Protein AF-A0A7W7YEV9-F1 (afdb_monomer_lite)

Secondary structure (DSSP, 8-state):
-----SGGGSSSSSSSSSSS---S------HHHHHHHHHHHHHHHHHHHHTT-HHHHHHHHHHHHHHHHHHHHH-TTSSHHHHHHHHHHHHHHHHHHHHHHHHHHHHHHTS------

Radius of gyration: 25.88 Å; chains: 1; bounding box: 64×67×53 Å

Organism: NCBI:txid48466

pLDDT: mean 80.02, std 21.82, range [35.22, 98.62]

Structure (mmCIF, N/CA/C/O backbone):
data_AF-A0A7W7YEV9-F1
#
_entry.id   AF-A0A7W7YEV9-F1
#
loop_
_atom_site.group_PDB
_atom_site.id
_atom_site.type_symbol
_atom_site.label_atom_id
_atom_site.label_alt_id
_atom_site.label_comp_id
_atom_site.label_asym_id
_atom_site.label_entity_id
_atom_site.label_seq_id
_atom_site.pdbx_PDB_ins_code
_atom_site.Cartn_x
_atom_site.Cartn_y
_atom_site.Cartn_z
_atom_site.occupancy
_atom_site.B_iso_or_equiv
_atom_site.auth_seq_id
_atom_site.auth_comp_id
_atom_site.auth_asym_id
_atom_site.auth_atom_id
_atom_site.pdbx_PDB_model_num
ATOM 1 N N . MET A 1 1 ? -33.730 60.436 -17.773 1.00 46.38 1 MET A N 1
ATOM 2 C CA . MET A 1 1 ? -32.393 60.682 -17.183 1.00 46.38 1 MET A CA 1
ATOM 3 C C . MET A 1 1 ? -32.359 60.128 -15.768 1.00 46.38 1 MET A C 1
ATOM 5 O O . MET A 1 1 ? -33.285 60.405 -15.024 1.00 46.38 1 MET A O 1
ATOM 9 N N . LYS A 1 2 ? -31.269 59.416 -15.439 1.00 44.00 2 LYS A N 1
ATOM 10 C CA . LYS A 1 2 ? -30.784 59.026 -14.098 1.00 44.00 2 LYS A CA 1
ATOM 11 C C . LYS A 1 2 ? -31.661 58.100 -13.247 1.00 44.00 2 LYS A C 1
ATOM 13 O O . LYS A 1 2 ? -32.576 58.557 -12.577 1.00 44.00 2 LYS A O 1
ATOM 18 N N . SER A 1 3 ? -31.238 56.836 -13.148 1.00 37.03 3 SER A N 1
ATOM 19 C CA . SER A 1 3 ? -30.839 56.211 -11.863 1.00 37.03 3 SER A CA 1
ATOM 20 C C . SER A 1 3 ? -30.374 54.753 -12.060 1.00 37.03 3 SER A C 1
ATOM 22 O O . SER A 1 3 ? -30.917 53.812 -11.499 1.00 37.03 3 SER A O 1
ATOM 24 N N . ALA A 1 4 ? -29.311 54.554 -12.848 1.00 46.56 4 ALA A N 1
ATOM 25 C CA . ALA A 1 4 ? -28.627 53.262 -13.011 1.00 46.56 4 ALA A CA 1
ATOM 26 C C . ALA A 1 4 ? -27.557 53.012 -11.919 1.00 46.56 4 ALA A C 1
ATOM 28 O O . ALA A 1 4 ? -26.471 52.516 -12.205 1.00 46.56 4 ALA A O 1
ATOM 29 N N . SER A 1 5 ? -27.824 53.392 -10.665 1.00 51.78 5 SER A N 1
ATOM 30 C CA . SER A 1 5 ? -26.798 53.388 -9.601 1.00 51.78 5 SER A CA 1
ATOM 31 C C . SER A 1 5 ? -27.249 52.764 -8.279 1.00 51.78 5 SER A C 1
ATOM 33 O O . SER A 1 5 ? -26.655 53.046 -7.248 1.00 51.78 5 SER A O 1
ATOM 35 N N . ILE A 1 6 ? -28.272 51.903 -8.293 1.00 47.62 6 ILE A N 1
ATOM 36 C CA . ILE A 1 6 ? -28.733 51.191 -7.080 1.00 47.62 6 ILE A CA 1
ATOM 37 C C . ILE A 1 6 ? -28.351 49.700 -7.102 1.00 47.62 6 ILE A C 1
ATOM 39 O O . ILE A 1 6 ? -28.293 49.060 -6.059 1.00 47.62 6 ILE A O 1
ATOM 43 N N . VAL A 1 7 ? -27.991 49.141 -8.262 1.00 42.34 7 VAL A N 1
ATOM 44 C CA . VAL A 1 7 ? -27.696 47.697 -8.370 1.00 42.34 7 VAL A CA 1
ATOM 45 C C . VAL A 1 7 ? -26.301 47.337 -7.834 1.00 42.34 7 VAL A C 1
ATOM 47 O O . VAL A 1 7 ? -26.094 46.234 -7.341 1.00 42.34 7 VAL A O 1
ATOM 50 N N . HIS A 1 8 ? -25.351 48.277 -7.837 1.00 35.22 8 HIS A N 1
ATOM 51 C CA . HIS A 1 8 ? -23.978 48.002 -7.390 1.00 35.22 8 HIS A CA 1
ATOM 52 C C . HIS A 1 8 ? -23.797 48.007 -5.864 1.00 35.22 8 HIS A C 1
ATOM 54 O O . HIS A 1 8 ? -22.811 47.469 -5.373 1.00 35.22 8 HIS A O 1
ATOM 60 N N . ALA A 1 9 ? -24.737 48.572 -5.099 1.00 43.47 9 ALA A N 1
ATOM 61 C CA . ALA A 1 9 ? -24.610 48.674 -3.642 1.00 43.47 9 ALA A CA 1
ATOM 62 C C . ALA A 1 9 ? -25.091 47.421 -2.883 1.00 43.47 9 ALA A C 1
ATOM 64 O O . ALA A 1 9 ? -24.889 47.330 -1.675 1.00 43.47 9 ALA A O 1
ATOM 65 N N . LEU A 1 10 ? -25.702 46.449 -3.569 1.00 40.28 10 LEU A N 1
ATOM 66 C CA . LEU A 1 10 ? -26.170 45.201 -2.950 1.00 40.28 10 LEU A CA 1
ATOM 67 C C . LEU A 1 10 ? -25.175 44.040 -3.064 1.00 40.28 10 LEU A C 1
ATOM 69 O O . LEU A 1 10 ? -25.315 43.055 -2.345 1.00 40.28 10 LEU A O 1
ATOM 73 N N . ILE A 1 11 ? -24.143 44.153 -3.905 1.00 47.59 11 ILE A N 1
ATOM 74 C CA . ILE A 1 11 ? -23.163 43.068 -4.079 1.00 47.59 11 ILE A CA 1
ATOM 75 C C . ILE A 1 11 ? -22.110 43.073 -2.956 1.00 47.59 11 ILE A C 1
ATOM 77 O O . ILE A 1 11 ? -21.559 42.028 -2.619 1.00 47.59 11 ILE A O 1
ATOM 81 N N . THR A 1 12 ? -21.884 44.204 -2.284 1.00 46.03 12 THR A N 1
ATOM 82 C CA . THR A 1 12 ? -20.835 44.303 -1.253 1.00 46.03 12 THR A CA 1
ATOM 83 C C . THR A 1 12 ? -21.283 43.829 0.137 1.00 46.03 12 THR A C 1
ATOM 85 O O . THR A 1 12 ? -20.442 43.500 0.967 1.00 46.03 12 THR A O 1
ATOM 88 N N . ALA A 1 13 ? -22.590 43.722 0.406 1.00 42.53 13 ALA A N 1
ATOM 89 C CA . ALA A 1 13 ? -23.102 43.275 1.710 1.00 42.53 13 ALA A CA 1
ATOM 90 C C . ALA A 1 13 ? -23.306 41.750 1.822 1.00 42.53 13 ALA A C 1
ATOM 92 O O . ALA A 1 13 ? -23.533 41.244 2.916 1.00 42.53 13 ALA A O 1
ATOM 93 N N . ALA A 1 14 ? -23.181 41.000 0.721 1.00 45.28 14 ALA A N 1
ATOM 94 C CA . ALA A 1 14 ? -23.219 39.534 0.748 1.00 45.28 14 ALA A CA 1
ATOM 95 C C . ALA A 1 14 ? -21.858 38.900 1.107 1.00 45.28 14 ALA A C 1
ATOM 97 O O . ALA A 1 14 ? -21.782 37.705 1.376 1.00 45.28 14 ALA A O 1
ATOM 98 N N . PHE A 1 15 ? -20.782 39.694 1.139 1.00 47.75 15 PHE A N 1
ATOM 99 C CA . PHE A 1 15 ? -19.419 39.203 1.361 1.00 47.75 15 PHE A CA 1
ATOM 100 C C . PHE A 1 15 ? -18.997 39.118 2.837 1.00 47.75 15 PHE A C 1
ATOM 102 O O . PHE A 1 15 ? -17.922 38.602 3.128 1.00 47.75 15 PHE A O 1
ATOM 109 N N . LEU A 1 16 ? -19.825 39.588 3.779 1.00 49.91 16 LEU A N 1
ATOM 110 C CA . LEU A 1 16 ? -19.448 39.707 5.195 1.00 49.91 16 LEU A CA 1
ATOM 111 C C . LEU A 1 16 ? -20.384 38.966 6.166 1.00 49.91 16 LEU A C 1
ATOM 113 O O . LEU A 1 16 ? -20.512 39.349 7.324 1.00 49.91 16 LEU A O 1
ATOM 117 N N . ALA A 1 17 ? -21.027 37.890 5.705 1.00 43.62 17 ALA A N 1
ATOM 118 C CA . ALA A 1 17 ? -21.828 36.997 6.552 1.00 43.62 17 ALA A CA 1
ATOM 119 C C . ALA A 1 17 ? -21.464 35.507 6.393 1.00 43.62 17 ALA A C 1
ATOM 121 O O . ALA A 1 17 ? -22.210 34.642 6.837 1.00 43.62 17 ALA A O 1
ATOM 122 N N . LEU A 1 18 ? -20.310 35.197 5.787 1.00 45.62 18 LEU A N 1
ATOM 123 C CA . LEU A 1 18 ? -19.820 33.823 5.612 1.00 45.62 18 LEU A CA 1
ATOM 124 C C . LEU A 1 18 ? -18.418 33.621 6.216 1.00 45.62 18 LEU A C 1
ATOM 126 O O . LEU A 1 18 ? -17.596 32.885 5.687 1.00 45.62 18 LEU A O 1
ATOM 130 N N . ALA A 1 19 ? -18.128 34.312 7.322 1.00 48.94 19 ALA A N 1
ATOM 131 C CA . ALA A 1 19 ? -16.888 34.151 8.093 1.00 48.94 19 ALA A CA 1
ATOM 132 C C . ALA A 1 19 ? -17.118 33.530 9.486 1.00 48.94 19 ALA A C 1
ATOM 134 O O . ALA A 1 19 ? -16.217 33.505 10.319 1.00 48.94 19 ALA A O 1
ATOM 135 N N . GLY A 1 20 ? -18.318 33.012 9.752 1.00 45.12 20 GLY A N 1
ATOM 136 C CA . GLY A 1 20 ? -18.632 32.257 10.960 1.00 45.12 20 GLY A CA 1
ATOM 137 C C . GLY A 1 20 ? -19.467 31.046 10.574 1.00 45.12 20 GLY A C 1
ATOM 138 O O . GLY A 1 20 ? -20.463 31.213 9.886 1.00 45.12 20 GLY A O 1
ATOM 139 N N . MET A 1 21 ? -19.063 29.854 11.020 1.00 52.59 21 MET A N 1
ATOM 140 C CA . MET A 1 21 ? -19.633 28.536 10.679 1.00 52.59 21 MET A CA 1
ATOM 141 C C . MET A 1 21 ? -19.077 27.884 9.399 1.00 52.59 21 MET A C 1
ATOM 143 O O . MET A 1 21 ? -19.799 27.527 8.477 1.00 52.59 21 MET A O 1
ATOM 147 N N . SER A 1 22 ? -17.775 27.603 9.381 1.00 44.69 22 SER A N 1
ATOM 148 C CA . SER A 1 22 ? -17.281 26.361 8.760 1.00 44.69 22 SER A CA 1
ATOM 149 C C . SER A 1 22 ? -16.593 25.507 9.818 1.00 44.69 22 SER A C 1
ATOM 151 O O . SER A 1 22 ? -15.427 25.158 9.720 1.00 44.69 22 SER A O 1
ATOM 153 N N . SER A 1 23 ? -17.357 25.188 10.861 1.00 54.34 23 SER A N 1
ATOM 154 C CA . SER A 1 23 ? -17.103 24.029 11.713 1.00 54.34 23 SER A CA 1
ATOM 155 C C . SER A 1 23 ? -18.239 23.046 11.470 1.00 54.34 23 SER A C 1
ATOM 157 O O . SER A 1 23 ? -19.162 22.960 12.272 1.00 54.34 23 SER A O 1
ATOM 159 N N . ALA A 1 24 ? -18.228 22.368 10.323 1.00 43.53 24 ALA A N 1
ATOM 160 C CA . ALA A 1 24 ? -19.105 21.228 10.090 1.00 43.53 24 ALA A CA 1
ATOM 161 C C . ALA A 1 24 ? -18.553 20.340 8.969 1.00 43.53 24 ALA A C 1
ATOM 163 O O . ALA A 1 24 ? -18.670 20.658 7.789 1.00 43.53 24 ALA A O 1
ATOM 164 N N . ASN A 1 25 ? -18.034 19.189 9.397 1.00 42.91 25 ASN A N 1
ATOM 165 C CA . ASN A 1 25 ? -17.896 17.962 8.624 1.00 42.91 25 ASN A CA 1
ATOM 166 C C . ASN A 1 25 ? -16.779 17.932 7.560 1.00 42.91 25 ASN A C 1
ATOM 168 O O . ASN A 1 25 ? -17.034 17.963 6.357 1.00 42.91 25 ASN A O 1
ATOM 172 N N . GLU A 1 26 ? -15.533 17.679 7.997 1.00 49.78 26 GLU A N 1
ATOM 173 C CA . GLU A 1 26 ? -14.724 16.713 7.232 1.00 49.78 26 GLU A CA 1
ATOM 174 C C . GLU A 1 26 ? -15.647 15.513 6.960 1.00 49.78 26 GLU A C 1
ATOM 176 O O . GLU A 1 26 ? -16.279 15.045 7.914 1.00 49.78 26 GLU A O 1
ATOM 181 N N . PRO A 1 27 ? -15.795 15.027 5.714 1.00 48.69 27 PRO A N 1
ATOM 182 C CA . PRO A 1 27 ? -16.525 13.795 5.487 1.00 48.69 27 PRO A CA 1
ATOM 183 C C . PRO A 1 27 ? -15.837 12.751 6.356 1.00 48.69 27 PRO A C 1
ATOM 185 O O . PRO A 1 27 ? -14.681 12.404 6.089 1.00 48.69 27 PRO A O 1
ATOM 188 N N . THR A 1 28 ? -16.503 12.306 7.423 1.00 53.00 28 THR A N 1
ATOM 189 C CA . THR A 1 28 ? -16.073 11.165 8.220 1.00 53.00 28 THR A CA 1
ATOM 190 C C . THR A 1 28 ? -15.992 10.017 7.232 1.00 53.00 28 THR A C 1
ATOM 192 O O . THR A 1 28 ? -17.000 9.454 6.813 1.00 53.00 28 THR A O 1
ATOM 195 N N . THR A 1 29 ? -14.792 9.797 6.695 1.00 65.88 29 THR A N 1
ATOM 196 C CA . THR A 1 29 ? -14.606 8.880 5.583 1.00 65.88 29 THR A CA 1
ATOM 197 C C . THR A 1 29 ? -14.749 7.513 6.213 1.00 65.88 29 THR A C 1
ATOM 199 O O . THR A 1 29 ? -13.863 7.082 6.951 1.00 65.88 29 THR A O 1
ATOM 202 N N . ASP A 1 30 ? -15.913 6.904 6.006 1.00 87.19 30 ASP A N 1
ATOM 203 C CA . ASP A 1 30 ? -16.255 5.590 6.527 1.00 87.19 30 ASP A CA 1
ATOM 204 C C . ASP A 1 30 ? -15.060 4.642 6.306 1.00 87.19 30 ASP A C 1
ATOM 206 O O . ASP A 1 30 ? -14.552 4.552 5.174 1.00 87.19 30 ASP A O 1
ATOM 210 N N . PRO A 1 31 ? -14.510 4.036 7.372 1.00 88.44 31 PRO A N 1
ATOM 211 C CA . PRO A 1 31 ? -13.263 3.286 7.291 1.00 88.44 31 PRO A CA 1
ATOM 212 C C . PRO A 1 31 ? -13.408 2.072 6.375 1.00 88.44 31 PRO A C 1
ATOM 214 O O . PRO A 1 31 ? -12.467 1.756 5.646 1.00 88.44 31 PRO A O 1
ATOM 217 N N . ASP A 1 32 ? -14.600 1.471 6.319 1.00 93.88 32 ASP A N 1
ATOM 218 C CA . ASP A 1 32 ? -14.936 0.398 5.390 1.00 93.88 32 ASP A CA 1
ATOM 219 C C . ASP A 1 32 ? -14.812 0.877 3.933 1.00 93.88 32 ASP A C 1
ATOM 221 O O . ASP A 1 32 ? -14.055 0.297 3.147 1.00 93.88 32 ASP A O 1
ATOM 225 N N . SER A 1 33 ? -15.444 1.999 3.571 1.00 92.94 33 SER A N 1
ATOM 226 C CA . SER A 1 33 ? -15.308 2.593 2.231 1.00 92.94 33 SER A CA 1
ATOM 227 C C . SER A 1 33 ? -13.857 2.956 1.874 1.00 92.94 33 SER A C 1
ATOM 229 O O . SER A 1 33 ? -13.397 2.703 0.754 1.00 92.94 33 SER A O 1
ATOM 231 N N . SER A 1 34 ? -13.100 3.493 2.836 1.00 93.56 34 SER A N 1
ATOM 232 C CA . SER A 1 34 ? -11.691 3.861 2.662 1.00 93.56 34 SER A CA 1
ATOM 233 C C . SER A 1 34 ? -10.821 2.626 2.437 1.00 93.56 34 SER A C 1
ATOM 235 O O . SER A 1 34 ? -9.941 2.625 1.571 1.00 93.56 34 SER A O 1
ATOM 237 N N . TYR A 1 35 ? -11.095 1.550 3.173 1.00 95.69 35 TYR A N 1
ATOM 238 C CA . TYR A 1 35 ? -10.392 0.281 3.060 1.00 95.69 35 TYR A CA 1
ATOM 239 C C . TYR A 1 35 ? -10.653 -0.400 1.717 1.00 95.69 35 TYR A C 1
ATOM 241 O O . TYR A 1 35 ? -9.715 -0.874 1.064 1.00 95.69 35 TYR A O 1
ATOM 249 N N . LEU A 1 36 ? -11.913 -0.416 1.272 1.00 96.56 36 LEU A N 1
ATOM 250 C CA . LEU A 1 36 ? -12.300 -0.945 -0.035 1.00 96.56 36 LEU A CA 1
ATOM 251 C C . LEU A 1 36 ? -11.636 -0.157 -1.164 1.00 96.56 36 LEU A C 1
ATOM 253 O O . LEU A 1 36 ? -11.039 -0.754 -2.062 1.00 96.56 36 LEU A O 1
ATOM 257 N N . ARG A 1 37 ? -11.648 1.179 -1.084 1.00 97.38 37 ARG A N 1
ATOM 258 C CA . ARG A 1 37 ? -10.987 2.047 -2.067 1.00 97.38 37 ARG A CA 1
ATOM 259 C C . ARG A 1 37 ? -9.484 1.796 -2.132 1.00 97.38 37 ARG A C 1
ATOM 261 O O . ARG A 1 37 ? -8.933 1.670 -3.223 1.00 97.38 37 ARG A O 1
ATOM 268 N N . ALA A 1 38 ? -8.821 1.678 -0.987 1.00 97.44 38 ALA A N 1
ATOM 269 C CA . ALA A 1 38 ? -7.406 1.330 -0.933 1.00 97.44 38 ALA A CA 1
ATOM 270 C C . ALA A 1 38 ? -7.130 -0.068 -1.510 1.00 97.44 38 ALA A C 1
ATOM 272 O O . ALA A 1 38 ? -6.113 -0.275 -2.164 1.00 97.44 38 ALA A O 1
ATOM 273 N N . GLY A 1 39 ? -8.045 -1.024 -1.322 1.00 97.50 39 GLY A N 1
ATOM 274 C CA . GLY A 1 39 ? -7.988 -2.325 -1.988 1.00 97.50 39 GLY A CA 1
ATOM 275 C C . GLY A 1 39 ? -8.071 -2.229 -3.506 1.00 97.50 39 GLY A C 1
ATOM 276 O O . GLY A 1 39 ? -7.229 -2.801 -4.187 1.00 97.50 39 GLY A O 1
ATOM 277 N N . ALA A 1 40 ? -9.025 -1.466 -4.033 1.00 98.44 40 ALA A N 1
ATOM 278 C CA . ALA A 1 40 ? -9.157 -1.260 -5.472 1.00 98.44 40 ALA A CA 1
ATOM 279 C C . ALA A 1 40 ? -7.916 -0.583 -6.078 1.00 98.44 40 ALA A C 1
ATOM 281 O O . ALA A 1 40 ? -7.446 -0.994 -7.137 1.00 98.44 40 ALA A O 1
ATOM 282 N N . LEU A 1 41 ? -7.354 0.412 -5.384 1.00 98.62 41 LEU A N 1
ATOM 283 C CA . LEU A 1 41 ? -6.108 1.072 -5.779 1.00 98.62 41 LEU A CA 1
ATOM 284 C C . LEU A 1 41 ? -4.922 0.105 -5.759 1.00 98.62 41 LEU A C 1
ATOM 286 O O . LEU A 1 41 ? -4.143 0.088 -6.706 1.00 98.62 41 LEU A O 1
ATOM 290 N N . PHE A 1 42 ? -4.810 -0.744 -4.735 1.00 98.44 42 PHE A N 1
ATOM 291 C CA . PHE A 1 42 ? -3.776 -1.777 -4.690 1.00 98.44 42 PHE A CA 1
ATOM 292 C C . PHE A 1 42 ? -3.870 -2.718 -5.900 1.00 98.44 42 PHE A C 1
ATOM 294 O O . PHE A 1 42 ? -2.888 -2.886 -6.618 1.00 98.44 42 PHE A O 1
ATOM 301 N N . GLU A 1 43 ? -5.056 -3.255 -6.193 1.00 98.50 43 GLU A N 1
ATOM 302 C CA . GLU A 1 43 ? -5.271 -4.138 -7.348 1.00 98.50 43 GLU A CA 1
ATOM 303 C C . GLU A 1 43 ? -5.007 -3.434 -8.689 1.00 98.50 43 GLU A C 1
ATOM 305 O O . GLU A 1 43 ? -4.425 -4.020 -9.604 1.00 98.50 43 GLU A O 1
ATOM 310 N N . ALA A 1 44 ? -5.391 -2.161 -8.823 1.00 98.50 44 ALA A N 1
ATOM 311 C CA . ALA A 1 44 ? -5.060 -1.353 -9.996 1.00 98.50 44 ALA A CA 1
ATOM 312 C C . ALA A 1 44 ? -3.542 -1.149 -10.140 1.00 98.50 44 ALA A C 1
ATOM 314 O O . ALA A 1 44 ? -3.017 -1.206 -11.254 1.00 98.50 44 ALA A O 1
ATOM 315 N N . GLY A 1 45 ? -2.838 -0.967 -9.020 1.00 97.94 45 GLY A N 1
ATOM 316 C CA . GLY A 1 45 ? -1.382 -0.917 -8.954 1.00 97.94 45 GLY A CA 1
ATOM 317 C C . GLY A 1 45 ? -0.745 -2.207 -9.460 1.00 97.94 45 GLY A C 1
ATOM 318 O O . GLY A 1 45 ? 0.040 -2.163 -10.402 1.00 97.94 45 GLY A O 1
ATOM 319 N N . ILE A 1 46 ? -1.153 -3.362 -8.926 1.00 98.31 46 ILE A N 1
ATOM 320 C CA . ILE 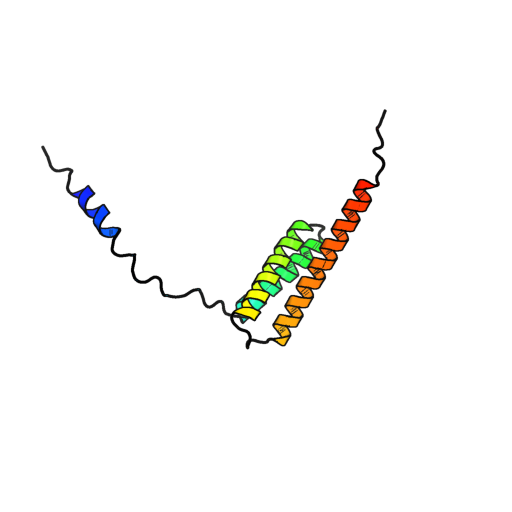A 1 46 ? -0.663 -4.683 -9.360 1.00 98.31 46 ILE A CA 1
ATOM 321 C C . ILE A 1 46 ? -0.913 -4.917 -10.855 1.00 98.31 46 ILE A C 1
ATOM 323 O O . ILE A 1 46 ? -0.015 -5.340 -11.582 1.00 98.31 46 ILE A O 1
ATOM 327 N N . LYS A 1 47 ? -2.104 -4.580 -11.360 1.00 98.19 47 LYS A N 1
ATOM 328 C CA . LYS A 1 47 ? -2.404 -4.674 -12.798 1.00 98.19 47 LYS A CA 1
ATOM 329 C C . LYS A 1 47 ? -1.496 -3.779 -13.641 1.00 98.19 47 LYS A C 1
ATOM 331 O O . LYS A 1 47 ? -1.117 -4.169 -14.742 1.00 98.19 47 LYS A O 1
ATOM 336 N N . ALA A 1 48 ? -1.155 -2.588 -13.153 1.00 97.50 48 ALA A N 1
ATOM 337 C CA . ALA A 1 48 ? -0.221 -1.699 -13.833 1.00 97.50 48 ALA A CA 1
ATOM 338 C C . ALA A 1 48 ? 1.212 -2.259 -13.833 1.00 97.50 48 ALA A C 1
ATOM 340 O O . ALA A 1 48 ? 1.861 -2.172 -14.873 1.00 97.50 48 ALA A O 1
ATOM 341 N N . VAL A 1 49 ? 1.659 -2.912 -12.748 1.00 95.69 49 VAL A N 1
ATOM 342 C CA . VAL A 1 49 ? 2.947 -3.638 -12.708 1.00 95.69 49 VAL A CA 1
ATOM 343 C C . VAL A 1 49 ? 2.997 -4.704 -13.797 1.00 95.69 49 VAL A C 1
ATOM 345 O O . VAL A 1 49 ? 3.912 -4.703 -14.613 1.00 95.69 49 VAL A O 1
ATOM 348 N N . HIS A 1 50 ? 1.984 -5.573 -13.869 1.00 95.88 50 HIS A N 1
ATOM 349 C CA . HIS A 1 50 ? 1.930 -6.632 -14.885 1.00 95.88 50 HIS A CA 1
ATOM 350 C C . HIS A 1 50 ? 1.865 -6.093 -16.320 1.00 95.88 50 HIS A C 1
ATOM 352 O O . HIS A 1 50 ? 2.269 -6.776 -17.254 1.00 95.88 50 HIS A O 1
ATOM 358 N N . ALA A 1 51 ? 1.366 -4.870 -16.500 1.00 96.56 51 ALA A N 1
ATOM 359 C CA . ALA A 1 51 ? 1.326 -4.191 -17.789 1.00 96.56 51 ALA A CA 1
ATOM 360 C C . ALA A 1 51 ? 2.595 -3.371 -18.098 1.00 96.56 51 ALA A C 1
ATOM 362 O O . ALA A 1 51 ? 2.588 -2.613 -19.065 1.00 96.56 51 ALA A O 1
ATOM 363 N N . GLY A 1 52 ? 3.640 -3.443 -17.265 1.00 94.12 52 GLY A N 1
ATOM 364 C CA . GLY A 1 52 ? 4.874 -2.662 -17.421 1.00 94.12 52 GLY A CA 1
ATOM 365 C C . GLY A 1 52 ? 4.717 -1.157 -17.161 1.00 94.12 52 GLY A C 1
ATOM 366 O O . GLY A 1 52 ? 5.652 -0.392 -17.370 1.00 94.12 52 GLY A O 1
ATOM 367 N N . ARG A 1 53 ? 3.553 -0.700 -16.685 1.00 95.56 53 ARG A N 1
ATOM 368 C CA . ARG A 1 53 ? 3.270 0.715 -16.391 1.00 95.56 53 ARG A CA 1
ATOM 369 C C . ARG A 1 53 ? 3.692 1.057 -14.964 1.00 95.56 53 ARG A C 1
ATOM 371 O O . ARG A 1 53 ? 2.846 1.283 -14.095 1.00 95.56 53 ARG A O 1
ATOM 378 N N . VAL A 1 54 ? 5.001 1.066 -14.725 1.00 94.38 54 VAL A N 1
ATOM 379 C CA . VAL A 1 54 ? 5.594 1.182 -13.381 1.00 94.38 54 VAL A CA 1
ATOM 380 C C . VAL A 1 54 ? 5.188 2.480 -12.672 1.00 94.38 54 VAL A C 1
ATOM 382 O O . VAL A 1 54 ? 4.736 2.427 -11.531 1.00 94.38 54 VAL A O 1
ATOM 385 N N . GLU A 1 55 ? 5.226 3.632 -13.344 1.00 94.31 55 GLU A N 1
ATOM 386 C CA . GLU A 1 55 ? 4.815 4.914 -12.743 1.00 94.31 55 GLU A CA 1
ATOM 387 C C . GLU A 1 55 ? 3.347 4.909 -12.290 1.00 94.31 55 GLU A C 1
ATOM 389 O O . GLU A 1 55 ? 3.017 5.313 -11.174 1.00 94.31 55 GLU A O 1
ATOM 394 N N . THR A 1 56 ? 2.453 4.374 -13.132 1.00 96.19 56 THR A N 1
ATOM 395 C CA . THR A 1 56 ? 1.032 4.216 -12.787 1.00 96.19 56 THR A CA 1
ATOM 396 C C . THR A 1 56 ? 0.854 3.268 -11.600 1.00 96.19 56 THR A C 1
ATOM 398 O O . THR A 1 56 ? -0.004 3.499 -10.745 1.00 96.19 56 THR A O 1
ATOM 401 N N . ALA A 1 57 ? 1.658 2.203 -11.527 1.00 97.62 57 ALA A N 1
ATOM 402 C CA . ALA A 1 57 ? 1.633 1.280 -10.403 1.00 97.62 57 ALA A CA 1
ATOM 403 C C . ALA A 1 57 ? 2.013 1.978 -9.093 1.00 97.62 57 ALA A C 1
ATOM 405 O O . ALA A 1 57 ? 1.273 1.873 -8.115 1.00 97.62 57 ALA A O 1
ATOM 406 N N . ILE A 1 58 ? 3.110 2.739 -9.091 1.00 97.25 58 ILE A N 1
ATOM 407 C CA . ILE A 1 58 ? 3.575 3.495 -7.921 1.00 97.25 58 ILE A CA 1
ATOM 408 C C . ILE A 1 58 ? 2.512 4.491 -7.468 1.00 97.25 58 ILE A C 1
ATOM 410 O O . ILE A 1 58 ? 2.178 4.505 -6.286 1.00 97.25 58 ILE A O 1
ATOM 414 N N . GLY A 1 59 ? 1.933 5.269 -8.389 1.00 97.50 59 GLY A N 1
ATOM 415 C CA . GLY A 1 59 ? 0.889 6.240 -8.054 1.00 97.50 59 GLY A CA 1
ATOM 416 C C . GLY A 1 59 ? -0.317 5.588 -7.371 1.00 97.50 59 GLY A C 1
ATOM 417 O O . GLY A 1 59 ? -0.747 6.024 -6.302 1.00 97.50 59 GLY A O 1
ATOM 418 N N . ASN A 1 60 ? -0.819 4.482 -7.925 1.00 98.12 60 ASN A N 1
ATOM 419 C CA . ASN A 1 60 ? -1.927 3.732 -7.329 1.00 98.12 60 ASN A CA 1
ATOM 420 C C . ASN A 1 60 ? -1.579 3.158 -5.944 1.00 98.12 60 ASN A C 1
ATOM 422 O O . ASN A 1 60 ? -2.377 3.257 -5.009 1.00 98.12 60 ASN A O 1
ATOM 426 N N . LEU A 1 61 ? -0.382 2.591 -5.785 1.00 98.50 61 LEU A N 1
ATOM 427 C CA . LEU A 1 61 ? 0.074 2.022 -4.516 1.00 98.50 61 LEU A CA 1
ATOM 428 C C . LEU A 1 61 ? 0.308 3.098 -3.444 1.00 98.50 61 LEU A C 1
ATOM 430 O O . LEU A 1 61 ? -0.038 2.884 -2.283 1.00 98.50 61 LEU A O 1
ATOM 434 N N . GLN A 1 62 ? 0.829 4.270 -3.812 1.00 98.50 62 GLN A N 1
ATOM 435 C CA . GLN A 1 62 ? 0.981 5.409 -2.902 1.00 98.50 62 GLN A CA 1
ATOM 436 C C . GLN A 1 62 ? -0.377 5.916 -2.409 1.00 98.50 62 GLN A C 1
ATOM 438 O O . GLN A 1 62 ? -0.551 6.104 -1.207 1.00 98.50 62 GLN A O 1
ATOM 443 N N . LEU A 1 63 ? -1.368 6.048 -3.295 1.00 98.06 63 LEU A N 1
ATOM 444 C CA . LEU A 1 63 ? -2.729 6.420 -2.896 1.00 98.06 63 LEU A CA 1
ATOM 445 C C . LEU A 1 63 ? -3.355 5.378 -1.955 1.00 98.06 63 LEU A C 1
ATOM 447 O O . LEU A 1 63 ? -3.983 5.742 -0.958 1.00 98.06 63 LEU A O 1
ATOM 451 N N . ALA A 1 64 ? -3.158 4.083 -2.229 1.00 98.38 64 ALA A N 1
ATOM 452 C CA . ALA A 1 64 ? -3.609 3.010 -1.342 1.00 98.38 64 ALA A CA 1
ATOM 453 C C . ALA A 1 64 ? -2.951 3.103 0.046 1.00 98.38 64 ALA A C 1
ATOM 455 O O . ALA A 1 64 ? -3.634 2.970 1.066 1.00 98.38 64 ALA A O 1
ATOM 456 N N . ARG A 1 65 ? -1.640 3.378 0.091 1.00 98.44 65 ARG A N 1
ATOM 457 C CA . ARG A 1 65 ? -0.875 3.579 1.328 1.00 98.44 65 ARG A CA 1
ATOM 458 C C . ARG A 1 65 ? -1.426 4.749 2.137 1.00 98.44 65 ARG A C 1
ATOM 460 O O . ARG A 1 65 ? -1.692 4.581 3.324 1.00 98.44 65 ARG A O 1
ATOM 467 N N . SER A 1 66 ? -1.648 5.901 1.504 1.00 97.56 66 SER A N 1
ATOM 468 C CA . SER A 1 66 ? -2.175 7.097 2.172 1.00 97.56 66 SER A CA 1
ATOM 469 C C . SER A 1 66 ? -3.551 6.857 2.792 1.00 97.56 66 SER A C 1
ATOM 471 O O . SER A 1 66 ? -3.800 7.295 3.913 1.00 97.56 66 SER A O 1
ATOM 473 N N . LEU A 1 67 ? -4.433 6.113 2.116 1.00 96.38 67 LEU A N 1
ATOM 474 C CA . LEU A 1 67 ? -5.736 5.742 2.678 1.00 96.38 67 LEU A CA 1
ATOM 475 C C . LEU A 1 67 ? -5.596 4.834 3.906 1.00 96.38 67 LEU A C 1
ATOM 477 O O . LEU A 1 67 ? -6.230 5.097 4.923 1.00 96.38 67 LEU A O 1
ATOM 481 N N . MET A 1 68 ? -4.740 3.809 3.853 1.00 96.94 68 MET A N 1
ATOM 482 C CA . MET A 1 68 ? -4.491 2.925 5.003 1.00 96.94 68 MET A CA 1
ATOM 483 C C . MET A 1 68 ? -3.889 3.674 6.194 1.00 96.94 68 MET A C 1
ATOM 485 O O . MET A 1 68 ? -4.293 3.452 7.334 1.00 96.94 68 MET A O 1
ATOM 489 N N . GLN A 1 69 ? -2.958 4.594 5.938 1.00 96.88 69 GLN A N 1
ATOM 490 C CA . GLN A 1 69 ? -2.384 5.452 6.973 1.00 96.88 69 GLN A CA 1
ATOM 491 C C . GLN A 1 69 ? -3.445 6.366 7.590 1.00 96.88 69 GLN A C 1
ATOM 493 O O . GLN A 1 69 ? -3.507 6.468 8.814 1.00 96.88 69 GLN A O 1
ATOM 498 N N . LYS A 1 70 ? -4.333 6.956 6.775 1.00 95.31 70 LYS A N 1
ATOM 499 C CA . LYS A 1 70 ? -5.453 7.764 7.275 1.00 95.31 70 LYS A CA 1
ATOM 500 C C . LYS A 1 70 ? -6.379 6.937 8.167 1.00 95.31 70 LYS A C 1
ATOM 502 O O . LYS A 1 70 ? -6.743 7.416 9.238 1.00 95.31 70 LYS A O 1
ATOM 507 N N . ILE A 1 71 ? -6.728 5.707 7.780 1.00 94.75 71 ILE A N 1
ATOM 508 C CA . ILE A 1 71 ? -7.547 4.807 8.614 1.00 94.75 71 ILE A CA 1
ATOM 509 C C . ILE A 1 71 ? -6.836 4.523 9.944 1.00 94.75 71 ILE A C 1
ATOM 511 O O . ILE A 1 71 ? -7.424 4.732 10.998 1.00 94.75 71 ILE A O 1
ATOM 515 N N . SER A 1 72 ? -5.556 4.136 9.903 1.00 95.44 72 SER A N 1
ATOM 516 C CA . SER A 1 72 ? -4.756 3.829 11.099 1.00 95.44 72 SER A CA 1
ATOM 517 C C . SER A 1 72 ? -4.670 5.006 12.085 1.00 95.44 72 SER A C 1
ATOM 519 O O . SER A 1 72 ? -4.759 4.815 13.294 1.00 95.44 72 SER A O 1
ATOM 521 N N . GLN A 1 73 ? -4.546 6.235 11.574 1.00 94.38 73 GLN A N 1
ATOM 522 C CA . GLN A 1 73 ? -4.413 7.444 12.394 1.00 94.38 73 GLN A CA 1
ATOM 523 C C . GLN A 1 73 ? -5.754 7.969 12.915 1.00 94.38 73 GLN A C 1
ATOM 525 O O . GLN A 1 73 ? -5.850 8.370 14.071 1.00 94.38 73 GLN A O 1
ATOM 530 N N . SER A 1 74 ? -6.783 7.997 12.066 1.00 92.62 74 SER A N 1
ATOM 531 C CA . SER A 1 74 ? -8.087 8.575 12.422 1.00 92.62 74 SER A CA 1
ATOM 532 C C . SER A 1 74 ? -8.992 7.599 13.169 1.00 92.62 74 SER A C 1
ATOM 534 O O . SER A 1 74 ? -9.869 8.027 13.914 1.00 92.62 74 SER A O 1
ATOM 536 N N . GLN A 1 75 ? -8.807 6.293 12.957 1.00 90.75 75 GLN A N 1
ATOM 537 C CA . GLN A 1 75 ? -9.710 5.241 13.423 1.00 90.75 75 GLN A CA 1
ATOM 538 C C . GLN A 1 75 ? -8.924 4.004 13.895 1.00 90.75 75 GLN A C 1
ATOM 540 O O . GLN A 1 75 ? -9.130 2.902 13.386 1.00 90.75 75 GLN A O 1
ATOM 545 N N . PRO A 1 76 ? -8.038 4.145 14.901 1.00 91.62 76 PRO A N 1
ATOM 546 C CA . PRO A 1 76 ? -7.119 3.080 15.318 1.00 91.62 76 PRO A CA 1
ATOM 547 C C . PRO A 1 76 ? -7.817 1.816 15.851 1.00 91.62 76 PRO A C 1
ATOM 549 O O . PRO A 1 76 ? -7.225 0.740 15.857 1.00 91.62 76 PRO A O 1
ATOM 552 N N . GLY A 1 77 ? -9.073 1.924 16.300 1.00 93.75 77 GLY A N 1
ATOM 553 C CA . GLY A 1 77 ? -9.873 0.782 16.758 1.00 93.75 77 GLY A CA 1
ATOM 554 C C . GLY A 1 77 ? -10.546 -0.012 15.634 1.00 93.75 77 GLY A C 1
ATOM 555 O O . GLY A 1 77 ? -11.027 -1.118 15.876 1.00 93.75 77 GLY A O 1
ATOM 556 N N . TRP A 1 78 ? -10.591 0.521 14.410 1.00 94.75 78 TRP A N 1
ATOM 557 C CA . TRP A 1 78 ? -11.228 -0.160 13.290 1.00 94.75 78 TRP A CA 1
ATOM 558 C C . TRP A 1 78 ? -10.268 -1.189 12.692 1.00 94.75 78 TRP A C 1
ATOM 560 O O . TRP A 1 78 ? -9.261 -0.843 12.078 1.00 94.75 78 TRP A O 1
ATOM 570 N N . GLN A 1 79 ? -10.581 -2.469 12.907 1.00 96.62 79 GLN A N 1
ATOM 571 C CA . GLN A 1 79 ? -9.912 -3.625 12.297 1.00 96.62 79 GLN A CA 1
ATOM 572 C C . GLN A 1 79 ? -8.369 -3.494 12.204 1.00 96.62 79 GLN A C 1
ATOM 574 O O . GLN A 1 79 ? -7.791 -3.688 11.127 1.00 96.62 79 GLN A O 1
ATOM 579 N N . PRO A 1 80 ? -7.664 -3.189 13.314 1.00 96.12 80 PRO A N 1
ATOM 580 C CA . PRO A 1 80 ? -6.263 -2.759 13.282 1.00 96.12 80 PRO A CA 1
ATOM 581 C C . PRO A 1 80 ? -5.321 -3.787 12.643 1.00 96.12 80 PRO A C 1
ATOM 583 O O . PRO A 1 80 ? -4.411 -3.420 11.902 1.00 96.12 80 PRO A O 1
ATOM 586 N N . ALA A 1 81 ? -5.569 -5.084 12.855 1.00 97.31 81 ALA A N 1
ATOM 587 C CA . ALA A 1 81 ? -4.785 -6.155 12.239 1.00 97.31 81 ALA A CA 1
ATOM 588 C C . ALA A 1 81 ? -4.927 -6.193 10.705 1.00 97.31 81 ALA A C 1
ATOM 590 O O . ALA A 1 81 ? -3.945 -6.415 9.997 1.00 97.31 81 ALA A O 1
ATOM 591 N N . LEU A 1 82 ? -6.130 -5.940 10.176 1.00 96.75 82 LEU A N 1
ATOM 592 C CA . LEU A 1 82 ? -6.382 -5.924 8.732 1.00 96.75 82 LEU A CA 1
ATOM 593 C C . LEU A 1 82 ? -5.772 -4.692 8.064 1.00 96.75 82 LEU A C 1
ATOM 595 O O . LEU A 1 82 ? -5.228 -4.803 6.962 1.00 96.75 82 LEU A O 1
ATOM 599 N N . VAL A 1 83 ? -5.831 -3.538 8.733 1.00 97.38 83 VAL A N 1
ATOM 600 C CA . VAL A 1 83 ? -5.168 -2.308 8.279 1.00 97.38 83 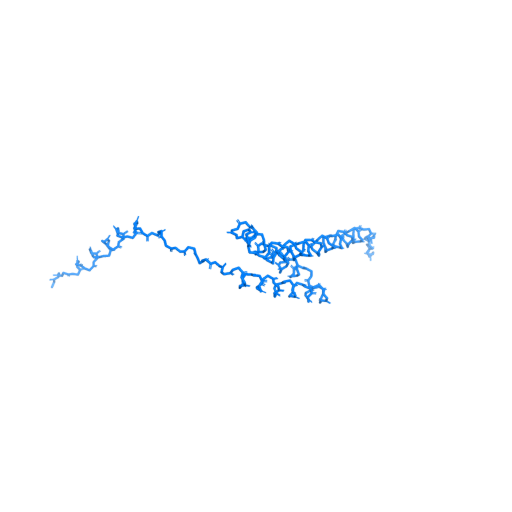VAL A CA 1
ATOM 601 C C . VAL A 1 83 ? -3.654 -2.502 8.258 1.00 97.38 83 VAL A C 1
ATOM 603 O O . VAL A 1 83 ? -3.030 -2.235 7.234 1.00 97.38 83 VAL A O 1
ATOM 606 N N . ALA A 1 84 ? -3.069 -3.033 9.337 1.00 97.31 84 ALA A N 1
ATOM 607 C CA . ALA A 1 84 ? -1.633 -3.288 9.430 1.00 97.31 84 ALA A CA 1
ATOM 608 C C . ALA A 1 84 ? -1.149 -4.265 8.350 1.00 97.31 84 ALA A C 1
ATOM 610 O O . ALA A 1 84 ? -0.199 -3.962 7.629 1.00 97.31 84 ALA A O 1
ATOM 611 N N . TYR A 1 85 ? -1.843 -5.394 8.175 1.00 98.00 85 TYR A N 1
ATOM 612 C CA . TYR A 1 85 ? -1.517 -6.370 7.135 1.00 98.00 85 TYR A CA 1
ATOM 613 C C . TYR A 1 85 ? -1.550 -5.747 5.735 1.00 98.00 85 TYR A C 1
ATOM 615 O O . TYR A 1 85 ? -0.618 -5.912 4.944 1.00 98.00 85 TYR A O 1
ATOM 623 N N . LYS A 1 86 ? -2.618 -5.008 5.412 1.00 97.94 86 LYS A N 1
ATOM 624 C CA . LYS A 1 86 ? -2.761 -4.399 4.088 1.00 97.94 86 LYS A CA 1
ATOM 625 C C . LYS A 1 86 ? -1.725 -3.298 3.857 1.00 97.94 86 LYS A C 1
ATOM 627 O O . LYS A 1 86 ? -1.155 -3.243 2.770 1.00 97.94 86 LYS A O 1
ATOM 632 N N . LEU A 1 87 ? -1.449 -2.466 4.861 1.00 98.00 87 LEU A N 1
ATOM 633 C CA . LEU A 1 87 ? -0.414 -1.436 4.791 1.00 98.00 87 LEU A CA 1
ATOM 634 C C . LEU A 1 87 ? 0.968 -2.057 4.553 1.00 98.00 87 LEU A C 1
ATOM 636 O O . LEU A 1 87 ? 1.654 -1.649 3.620 1.00 98.00 87 LEU A O 1
ATOM 640 N N . GLN A 1 88 ? 1.326 -3.099 5.306 1.00 98.31 88 GLN A N 1
ATOM 641 C CA . GLN A 1 88 ? 2.584 -3.824 5.121 1.00 98.31 88 GLN A CA 1
ATOM 642 C C . GLN A 1 88 ? 2.697 -4.418 3.712 1.00 98.31 88 GLN A C 1
ATOM 644 O O . GLN A 1 88 ? 3.743 -4.313 3.074 1.00 98.31 88 GLN A O 1
ATOM 649 N N . LYS A 1 89 ? 1.617 -5.013 3.191 1.00 98.25 89 LYS A N 1
ATOM 650 C CA . LYS A 1 89 ? 1.595 -5.548 1.824 1.00 98.25 89 LYS A CA 1
ATOM 651 C C . LYS A 1 89 ? 1.867 -4.453 0.787 1.00 98.25 89 LYS A C 1
ATOM 653 O O . LYS A 1 89 ? 2.693 -4.661 -0.096 1.00 98.25 89 LYS A O 1
ATOM 658 N N . ILE A 1 90 ? 1.214 -3.295 0.913 1.00 98.44 90 ILE A N 1
ATOM 659 C CA . ILE A 1 90 ? 1.424 -2.142 0.023 1.00 98.44 90 ILE A CA 1
ATOM 660 C C . ILE A 1 90 ? 2.878 -1.653 0.093 1.00 98.44 90 ILE A C 1
ATOM 662 O O . ILE A 1 90 ? 3.494 -1.406 -0.943 1.00 98.44 90 ILE A O 1
ATOM 666 N N . GLU A 1 91 ? 3.436 -1.521 1.298 1.00 98.25 91 GLU A N 1
ATOM 667 C CA . GLU A 1 91 ? 4.804 -1.032 1.501 1.00 98.25 91 GLU A CA 1
ATOM 668 C C . GLU A 1 91 ? 5.856 -1.991 0.939 1.00 98.25 91 GLU A C 1
ATOM 670 O O . GLU A 1 91 ? 6.795 -1.539 0.284 1.00 98.25 91 GLU A O 1
ATOM 675 N N . ASN A 1 92 ? 5.663 -3.301 1.103 1.00 98.31 92 ASN A N 1
ATOM 676 C CA . ASN A 1 92 ? 6.527 -4.305 0.487 1.00 98.31 92 ASN 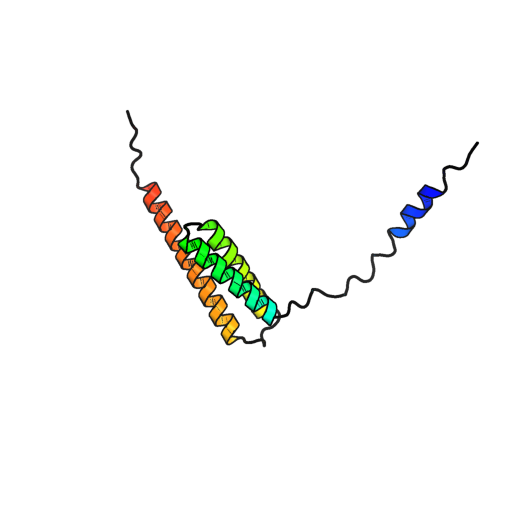A CA 1
ATOM 677 C C . ASN A 1 92 ? 6.493 -4.203 -1.042 1.00 98.31 92 ASN A C 1
ATOM 679 O O . ASN A 1 92 ? 7.541 -4.120 -1.670 1.00 98.31 92 ASN A O 1
ATOM 683 N N . THR A 1 93 ? 5.304 -4.102 -1.647 1.00 97.50 93 THR A N 1
ATOM 684 C CA . THR A 1 93 ? 5.189 -3.957 -3.107 1.00 97.50 93 THR A CA 1
ATOM 685 C C . THR A 1 93 ? 5.864 -2.681 -3.620 1.00 97.50 93 THR A C 1
ATOM 687 O O . THR A 1 93 ? 6.546 -2.712 -4.641 1.00 97.50 93 THR A O 1
ATOM 690 N N . LEU A 1 94 ? 5.715 -1.554 -2.917 1.00 97.94 94 LEU A N 1
ATOM 691 C CA . LEU A 1 94 ? 6.408 -0.310 -3.270 1.00 97.94 94 LEU A CA 1
ATOM 692 C C . LEU A 1 94 ? 7.931 -0.456 -3.180 1.00 97.94 94 LEU A C 1
ATOM 694 O O . LEU A 1 94 ? 8.644 0.035 -4.055 1.00 97.94 94 LEU A O 1
ATOM 698 N N . LYS A 1 95 ? 8.429 -1.139 -2.145 1.00 97.25 95 LYS A N 1
ATOM 699 C CA . LYS A 1 95 ? 9.858 -1.411 -1.970 1.00 97.25 95 LYS A CA 1
ATOM 700 C C . LYS A 1 95 ? 10.409 -2.276 -3.104 1.00 97.25 95 LYS A C 1
ATOM 702 O O . LYS A 1 95 ? 11.454 -1.941 -3.657 1.00 97.25 95 LYS A O 1
ATOM 707 N N . ASP A 1 96 ? 9.696 -3.332 -3.480 1.00 95.94 96 ASP A N 1
ATOM 708 C CA . ASP A 1 96 ? 10.105 -4.239 -4.557 1.00 95.94 96 ASP A CA 1
ATOM 709 C C . ASP A 1 96 ? 10.154 -3.517 -5.915 1.00 95.94 96 AS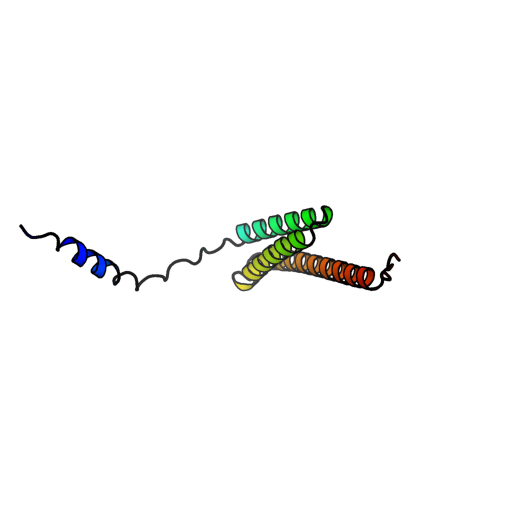P A C 1
ATOM 711 O O . ASP A 1 96 ? 11.092 -3.698 -6.696 1.00 95.94 96 ASP A O 1
ATOM 715 N N . LEU A 1 97 ? 9.190 -2.628 -6.180 1.00 94.56 97 LEU A N 1
ATOM 716 C CA . LEU A 1 97 ? 9.180 -1.796 -7.388 1.00 94.56 97 LEU A CA 1
ATOM 717 C C . LEU A 1 97 ? 10.315 -0.772 -7.412 1.00 94.56 97 LEU A C 1
ATOM 719 O O . LEU A 1 97 ? 10.891 -0.523 -8.471 1.00 94.56 97 LEU A O 1
ATOM 723 N N . ALA A 1 98 ? 10.644 -0.166 -6.272 1.00 92.88 98 ALA A N 1
ATOM 724 C CA . ALA A 1 98 ? 11.772 0.756 -6.178 1.00 92.88 98 ALA A CA 1
ATOM 725 C C . ALA A 1 98 ? 13.106 0.033 -6.419 1.00 92.88 98 ALA A C 1
ATOM 727 O O . ALA A 1 98 ? 13.945 0.527 -7.167 1.00 92.88 98 ALA A O 1
ATOM 728 N N . ALA A 1 99 ? 13.275 -1.164 -5.848 1.00 91.81 99 ALA A N 1
ATOM 729 C CA . ALA A 1 99 ? 14.458 -1.989 -6.073 1.00 91.81 99 ALA A CA 1
ATOM 730 C C . ALA A 1 99 ? 14.593 -2.409 -7.546 1.00 91.81 99 ALA A C 1
ATOM 732 O O . ALA A 1 99 ? 15.678 -2.324 -8.113 1.00 91.81 99 ALA A O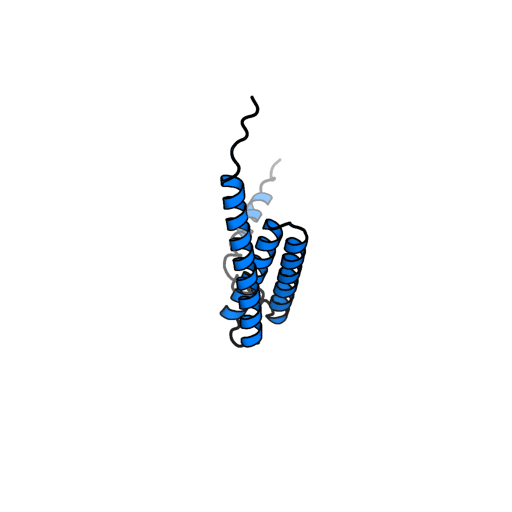 1
ATOM 733 N N . SER A 1 100 ? 13.485 -2.800 -8.181 1.00 89.25 100 SER A N 1
ATOM 734 C CA . SER A 1 100 ? 13.470 -3.190 -9.597 1.00 89.25 100 SER A CA 1
ATOM 735 C C . SER A 1 100 ? 13.854 -2.030 -10.523 1.00 89.25 100 SER A C 1
ATOM 737 O O . SER A 1 100 ? 14.637 -2.221 -11.448 1.00 89.25 100 SER A O 1
ATOM 739 N N . GLN A 1 101 ? 13.367 -0.817 -10.243 1.00 87.19 101 GLN A N 1
ATOM 740 C CA . GLN A 1 101 ? 13.750 0.384 -10.997 1.00 87.19 101 GLN A CA 1
ATOM 741 C C . GLN A 1 101 ? 15.215 0.765 -10.787 1.00 87.19 101 GLN A C 1
ATOM 743 O O . GLN A 1 101 ? 15.893 1.119 -11.743 1.00 87.19 101 GLN A O 1
ATOM 748 N N . ALA A 1 102 ? 15.722 0.671 -9.555 1.00 83.06 102 ALA A N 1
ATOM 749 C CA . ALA A 1 102 ? 17.128 0.947 -9.278 1.00 83.06 102 ALA A CA 1
ATOM 750 C C . ALA A 1 102 ? 18.051 -0.014 -10.044 1.00 83.06 102 ALA A C 1
ATOM 752 O O . ALA A 1 102 ? 19.060 0.417 -10.592 1.00 83.06 102 ALA A O 1
ATOM 753 N N . LEU A 1 103 ? 17.682 -1.296 -10.133 1.00 82.12 103 LEU A N 1
ATOM 754 C CA . LEU A 1 103 ? 18.416 -2.274 -10.937 1.00 82.12 103 LEU A CA 1
ATOM 755 C C . LEU A 1 103 ? 18.356 -1.960 -12.437 1.00 82.12 103 LEU A C 1
ATOM 757 O O . LEU A 1 103 ? 19.371 -2.097 -13.107 1.00 82.12 103 LEU A O 1
ATOM 761 N N . GLN A 1 104 ? 17.209 -1.515 -12.960 1.00 79.50 104 GLN A N 1
ATOM 762 C CA . GLN A 1 104 ? 17.102 -1.082 -14.359 1.00 79.50 104 GLN A CA 1
ATOM 763 C C . GLN A 1 104 ? 18.013 0.107 -14.667 1.00 79.50 104 GLN A C 1
ATOM 765 O O . GLN A 1 104 ? 18.766 0.046 -15.628 1.00 79.50 104 GLN A O 1
ATOM 770 N N . LEU A 1 105 ? 18.025 1.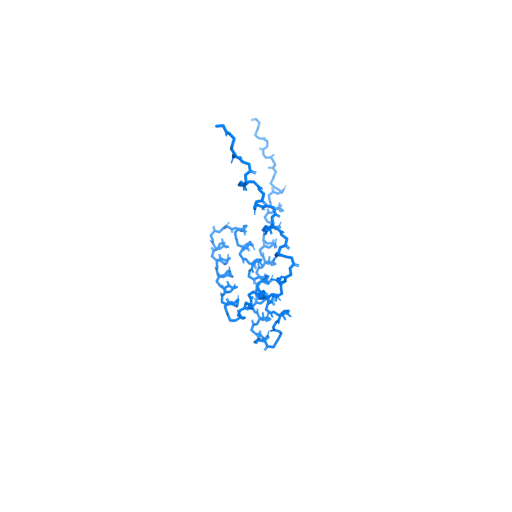129 -13.809 1.00 76.44 105 LEU A N 1
ATOM 771 C CA . LEU A 1 105 ? 18.889 2.298 -13.994 1.00 76.44 105 LEU A CA 1
ATOM 772 C C . LEU A 1 105 ? 20.380 1.935 -13.993 1.00 76.44 105 LEU A C 1
ATOM 774 O O . LEU A 1 105 ? 21.138 2.486 -14.780 1.00 76.44 105 LEU A O 1
ATOM 778 N N . VAL A 1 106 ? 20.801 0.998 -13.136 1.00 76.19 106 VAL A N 1
ATOM 779 C CA . VAL A 1 106 ? 22.194 0.515 -13.111 1.00 76.19 106 VAL A CA 1
ATOM 780 C C . VAL A 1 106 ? 22.545 -0.252 -14.388 1.00 76.19 106 VAL A C 1
ATOM 782 O O . VAL A 1 106 ? 23.653 -0.114 -14.893 1.00 76.19 106 VAL A O 1
ATOM 785 N N . VAL A 1 107 ? 21.618 -1.055 -14.919 1.00 74.81 107 VAL A N 1
ATOM 786 C CA . VAL A 1 107 ? 21.831 -1.789 -16.177 1.00 74.81 107 VAL A CA 1
ATOM 787 C C . VAL A 1 107 ? 21.898 -0.842 -17.376 1.00 74.81 107 VAL A C 1
ATOM 789 O O . VAL A 1 107 ? 22.705 -1.077 -18.274 1.00 74.81 107 VAL A O 1
ATOM 792 N N . ASP A 1 108 ? 21.082 0.213 -17.384 1.00 73.31 108 ASP A N 1
ATOM 793 C CA . ASP A 1 108 ? 21.060 1.208 -18.458 1.00 73.31 108 ASP A CA 1
ATOM 794 C C . ASP A 1 108 ? 22.337 2.075 -18.473 1.00 73.31 108 ASP A C 1
ATOM 796 O O . ASP A 1 108 ? 22.803 2.433 -19.552 1.00 73.31 108 ASP A O 1
ATOM 800 N N . ASP A 1 109 ? 22.936 2.363 -17.309 1.00 70.75 109 ASP A N 1
ATOM 801 C CA . ASP A 1 109 ? 24.181 3.149 -17.176 1.00 70.75 109 ASP A CA 1
ATOM 802 C C . ASP A 1 109 ? 25.443 2.368 -17.608 1.00 70.75 109 ASP A C 1
ATOM 804 O O . ASP A 1 109 ? 26.409 2.954 -18.090 1.00 70.75 109 ASP A O 1
ATOM 808 N N . ASP A 1 110 ? 25.431 1.033 -17.491 1.00 67.69 110 ASP A N 1
ATOM 809 C CA . ASP A 1 110 ? 26.552 0.154 -17.880 1.00 67.69 110 ASP A CA 1
ATOM 810 C C . ASP A 1 110 ? 26.491 -0.294 -19.357 1.00 67.69 110 ASP A C 1
ATOM 812 O O . ASP A 1 110 ? 27.326 -1.076 -19.819 1.00 67.69 110 ASP A O 1
ATOM 816 N N . GLN A 1 111 ? 25.511 0.179 -20.139 1.00 56.81 111 GLN A N 1
ATOM 817 C CA . GLN A 1 111 ? 25.526 -0.038 -21.587 1.00 56.81 111 GLN A CA 1
ATOM 818 C C . GLN A 1 111 ? 26.608 0.863 -22.206 1.00 56.81 111 GLN A C 1
ATOM 820 O O . GLN A 1 111 ? 26.448 2.085 -22.191 1.00 56.81 111 GLN A O 1
ATOM 825 N N . PRO A 1 112 ? 27.701 0.316 -22.784 1.00 59.56 112 PRO A N 1
ATOM 826 C CA . PRO A 1 112 ? 28.691 1.151 -23.445 1.00 59.56 112 PRO A CA 1
ATOM 827 C C . PRO A 1 112 ? 27.983 1.917 -24.559 1.00 59.56 112 PRO A C 1
ATOM 829 O O . PRO A 1 112 ? 27.334 1.294 -25.403 1.00 59.56 112 PRO A O 1
ATOM 832 N N . GLU A 1 113 ? 28.106 3.249 -24.566 1.00 60.16 113 GLU A N 1
ATOM 833 C CA . GLU A 1 113 ? 27.714 4.070 -25.707 1.00 60.16 113 GLU A CA 1
ATOM 834 C C . GLU A 1 113 ? 28.421 3.498 -26.937 1.00 60.16 113 GLU A C 1
ATOM 836 O O . GLU A 1 113 ? 29.599 3.767 -27.194 1.00 60.16 113 GLU A O 1
ATOM 841 N N . VAL A 1 114 ? 27.711 2.665 -27.701 1.00 62.44 114 VAL A N 1
ATOM 842 C CA . VAL A 1 114 ? 28.144 2.253 -29.026 1.00 62.44 114 VAL A CA 1
ATOM 843 C C . VAL A 1 114 ? 28.001 3.506 -29.871 1.00 62.44 114 VAL A C 1
ATOM 845 O O . VAL A 1 114 ? 26.983 3.748 -30.515 1.00 62.44 114 VAL A O 1
ATOM 848 N N . THR A 1 115 ? 29.029 4.345 -29.801 1.00 58.75 115 THR A N 1
ATOM 849 C CA . THR A 1 115 ? 29.261 5.463 -30.698 1.00 58.75 115 THR A CA 1
ATOM 850 C C . THR A 1 115 ? 29.419 4.851 -32.082 1.00 58.75 115 THR A C 1
ATOM 852 O O . THR A 1 115 ? 30.490 4.391 -32.485 1.00 58.75 115 THR A O 1
ATOM 855 N N . ALA A 1 116 ? 28.288 4.752 -32.780 1.00 62.69 116 ALA A N 1
ATOM 856 C CA . ALA A 1 116 ? 28.244 4.461 -34.195 1.00 62.69 116 ALA A CA 1
ATOM 857 C C . ALA A 1 116 ? 29.107 5.521 -34.889 1.00 62.69 116 ALA A C 1
ATOM 859 O O . ALA A 1 116 ? 28.850 6.720 -34.769 1.00 62.69 116 ALA A O 1
ATOM 860 N N . ARG A 1 117 ? 30.189 5.043 -35.505 1.00 52.62 117 ARG A N 1
ATOM 861 C CA . ARG A 1 117 ? 31.104 5.834 -36.328 1.00 52.62 117 ARG A CA 1
ATOM 862 C C . ARG A 1 117 ? 30.396 6.436 -37.532 1.00 52.62 117 ARG A C 1
ATOM 864 O O . ARG A 1 117 ? 29.500 5.752 -38.075 1.00 52.62 117 ARG A O 1
#

Sequence (117 aa):
MKSASIVHALITAAFLALAGMSSANEPTTDPDSSYLRAGALFEAGIKAVHAGRVETAIGNLQLARSLMQKISQSQPGWQPALVAYKLQKIENTLKDLAASQALQLVVDDDQPEVTAR

Foldseek 3Di:
DDDPDPPVVVVVVVPPPPPPDPPDDPPPCPLVNLQVQLVVLQVQLVVCVVVVVLVSNLVSLVSSLVSLVCCCVVPVPPPVVVSVVSNVVSVVVNVVSVVVVVVVVVVVVPPPPPPDD